Protein AF-A0A2D7HHP5-F1 (afdb_monomer)

Foldseek 3Di:
DDDDDPVVVVVQDVQQDPPNHGQKAKWKWWDDPPVCCVVPVAIWTAALVVRDTHHPVRHDGHRDQVVNVVSCVVVVHDCVPTIDMDMDHD

Sequence (90 aa):
MYEFDEESWDEQQAETGHLGRPTAGWLIEWKLPAVDQRFTLIPRFLQIGTGQWCSAEYATLFPQRATAEAYANEFGIPLAGAVRIVQHRL

Nearest PDB structures (foldseek):
  2nbp-assembly1_A  TM=1.978E-01  e=2.488E+00  Homo sapiens
  9g8m-assembly1_Sb  TM=1.916E-01  e=5.367E+00  Homo sapiens

Mean predicted aligned error: 11.51 Å

pLDDT: mean 73.27, std 16.87, range [42.25, 92.44]

Solvent-accessible surface area (backbone atoms only — not comparable to full-atom values): 5391 Å² total; per-residue (Å²): 132,87,83,79,71,67,72,70,52,58,65,57,46,73,58,13,48,101,75,75,40,62,48,50,29,23,33,44,30,56,50,67,54,81,80,52,42,80,80,49,85,67,74,32,16,40,17,76,95,74,73,42,75,34,50,74,93,69,26,47,73,25,83,44,61,67,58,42,53,51,52,36,53,75,72,70,45,50,64,91,71,48,32,46,80,41,83,46,70,119

Structure (mmCIF, N/CA/C/O backbone):
data_AF-A0A2D7HHP5-F1
#
_entry.id   AF-A0A2D7HHP5-F1
#
loop_
_atom_site.group_PDB
_atom_site.id
_atom_site.type_symbol
_atom_site.label_atom_id
_atom_site.label_alt_id
_atom_site.label_comp_id
_atom_site.label_asym_id
_atom_site.label_entity_id
_atom_site.label_seq_id
_atom_site.pdbx_PDB_ins_code
_atom_site.Cartn_x
_atom_site.Cartn_y
_atom_site.Cartn_z
_atom_site.occupancy
_atom_site.B_iso_or_equiv
_atom_site.auth_seq_id
_atom_site.auth_comp_id
_atom_site.auth_asym_id
_atom_site.auth_atom_id
_atom_site.pdbx_PDB_model_num
ATOM 1 N N . MET A 1 1 ? 21.271 -1.196 -37.096 1.0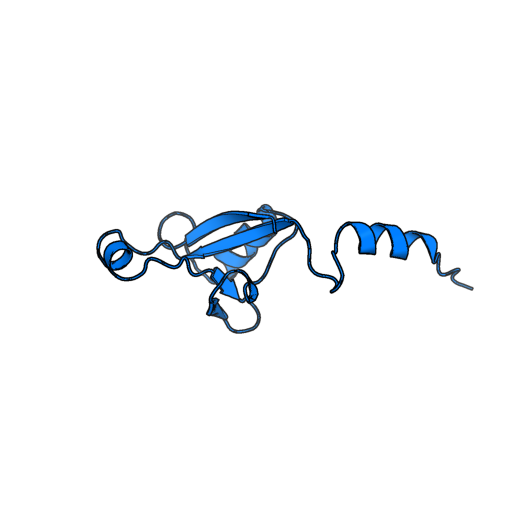0 42.25 1 MET A N 1
ATOM 2 C CA . MET A 1 1 ? 19.867 -1.610 -36.914 1.00 42.25 1 MET A CA 1
ATOM 3 C C . MET A 1 1 ? 19.819 -2.282 -35.561 1.00 42.25 1 MET A C 1
ATOM 5 O O . MET A 1 1 ? 20.689 -3.101 -35.312 1.00 42.25 1 MET A O 1
ATOM 9 N N . TYR A 1 2 ? 18.954 -1.829 -34.658 1.00 46.94 2 TYR A N 1
ATOM 10 C CA . TYR A 1 2 ? 18.777 -2.484 -33.362 1.00 46.94 2 TYR A CA 1
ATOM 11 C C . TYR A 1 2 ? 17.803 -3.638 -33.605 1.00 46.94 2 TYR A C 1
ATOM 13 O O . TYR A 1 2 ? 16.674 -3.381 -34.022 1.00 46.94 2 TYR A O 1
ATOM 21 N N . GLU A 1 3 ? 18.275 -4.875 -33.485 1.00 49.22 3 GLU A N 1
ATOM 22 C CA . GLU A 1 3 ? 17.428 -6.064 -33.580 1.00 49.22 3 GLU A CA 1
ATOM 23 C C . GLU A 1 3 ? 16.594 -6.129 -32.299 1.00 49.22 3 GLU A C 1
ATOM 25 O O . GLU A 1 3 ? 17.119 -6.127 -31.188 1.00 49.22 3 GLU A O 1
ATOM 30 N N . PHE A 1 4 ? 15.280 -6.018 -32.465 1.00 45.78 4 PHE A N 1
ATOM 31 C CA . PHE A 1 4 ? 14.311 -6.118 -31.386 1.00 45.78 4 PHE A CA 1
ATOM 32 C C . PHE A 1 4 ? 13.996 -7.605 -31.212 1.00 45.78 4 PHE A C 1
ATOM 34 O O . PHE A 1 4 ? 13.270 -8.172 -32.023 1.00 45.78 4 PHE A O 1
ATOM 41 N N . ASP A 1 5 ? 14.605 -8.232 -30.206 1.00 54.06 5 ASP A N 1
ATOM 42 C CA . ASP A 1 5 ? 14.374 -9.632 -29.840 1.00 54.06 5 ASP A CA 1
ATOM 43 C C . ASP A 1 5 ? 12.949 -9.814 -29.284 1.00 54.06 5 ASP A C 1
ATOM 45 O O . ASP A 1 5 ? 12.644 -9.420 -28.155 1.00 54.06 5 ASP A O 1
ATOM 49 N N . GLU A 1 6 ? 12.065 -10.407 -30.090 1.00 48.84 6 GLU A N 1
ATOM 50 C CA . GLU A 1 6 ? 10.686 -10.758 -29.715 1.00 48.84 6 GLU A CA 1
ATOM 51 C C . GLU A 1 6 ? 10.631 -11.818 -28.595 1.00 48.84 6 GLU A C 1
ATOM 53 O O . GLU A 1 6 ? 9.694 -11.813 -27.801 1.00 48.84 6 GLU A O 1
ATOM 58 N N . GLU A 1 7 ? 11.660 -12.664 -28.454 1.00 48.69 7 GLU A N 1
ATOM 59 C CA . GLU A 1 7 ? 11.720 -13.728 -27.433 1.00 48.69 7 GLU A CA 1
ATOM 60 C C . GLU A 1 7 ? 11.690 -13.190 -25.993 1.00 48.69 7 GLU A C 1
ATOM 62 O O . GLU A 1 7 ? 11.083 -13.798 -25.112 1.00 48.69 7 GLU A O 1
ATOM 67 N N . SER A 1 8 ? 12.253 -12.000 -25.748 1.00 48.22 8 SER A N 1
ATOM 68 C CA . SER A 1 8 ? 12.278 -11.403 -24.405 1.00 48.22 8 SER A CA 1
ATOM 69 C C . SER A 1 8 ? 10.898 -10.926 -23.921 1.00 48.22 8 SER A C 1
ATOM 71 O O . SER A 1 8 ? 10.744 -10.623 -22.734 1.00 48.22 8 SER A O 1
ATOM 73 N N . TRP A 1 9 ? 9.904 -10.826 -24.811 1.00 42.69 9 TRP A N 1
ATOM 74 C CA . TRP A 1 9 ? 8.550 -10.385 -24.465 1.00 42.69 9 TRP A CA 1
ATOM 75 C C . TRP A 1 9 ? 7.648 -11.521 -23.977 1.00 42.69 9 TRP A C 1
ATOM 77 O O . TRP A 1 9 ? 6.815 -11.286 -23.099 1.00 42.69 9 TRP A O 1
ATOM 87 N N . ASP A 1 10 ? 7.814 -12.739 -24.492 1.00 44.09 10 ASP A N 1
ATOM 88 C CA . ASP A 1 10 ? 6.972 -13.887 -24.129 1.00 44.09 10 ASP A CA 1
ATOM 89 C C . ASP A 1 10 ? 7.237 -14.383 -22.697 1.00 44.09 10 ASP A C 1
ATOM 91 O O . ASP A 1 10 ? 6.298 -14.692 -21.957 1.00 44.09 10 ASP A O 1
ATOM 95 N N . GLU A 1 11 ? 8.492 -14.355 -22.234 1.00 46.00 11 GLU A N 1
ATOM 96 C CA . GLU A 1 11 ? 8.826 -14.698 -20.840 1.00 46.00 11 GLU A CA 1
ATOM 97 C C . GLU A 1 11 ? 8.211 -13.707 -19.836 1.00 46.00 11 GLU A C 1
ATOM 99 O O . GLU A 1 11 ? 7.754 -14.098 -18.760 1.00 46.00 11 GLU A O 1
ATOM 104 N N . GLN A 1 12 ? 8.093 -12.430 -20.214 1.00 44.25 12 GLN A N 1
ATOM 105 C CA . GLN A 1 12 ? 7.496 -1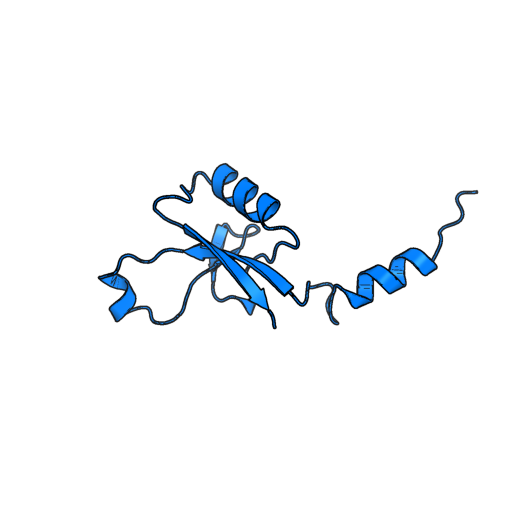1.396 -19.368 1.00 44.25 12 GLN A CA 1
ATOM 106 C C . GLN A 1 12 ? 5.964 -11.541 -19.251 1.00 44.25 12 GLN A C 1
ATOM 108 O O . GLN A 1 12 ? 5.375 -11.149 -18.239 1.00 44.25 12 GLN A O 1
ATOM 113 N N . GLN A 1 13 ? 5.301 -12.139 -20.248 1.00 43.81 13 GLN A N 1
ATOM 114 C CA . GLN A 1 13 ? 3.858 -12.412 -20.210 1.00 43.81 13 GLN A CA 1
ATOM 115 C C . GLN A 1 13 ? 3.493 -13.595 -19.306 1.00 43.81 13 GLN A C 1
ATOM 117 O O . GLN A 1 13 ? 2.429 -13.585 -18.683 1.00 43.81 13 GLN A O 1
ATOM 122 N N . ALA A 1 14 ? 4.378 -14.587 -19.173 1.00 48.78 14 ALA A N 1
ATOM 123 C CA . ALA A 1 14 ? 4.143 -15.745 -18.310 1.00 48.78 14 ALA A CA 1
ATOM 124 C C . ALA A 1 14 ? 4.063 -15.367 -16.816 1.00 48.78 14 ALA A C 1
ATOM 126 O O . ALA A 1 14 ? 3.277 -15.951 -16.067 1.00 48.78 14 ALA A O 1
ATOM 127 N N . GLU A 1 15 ? 4.819 -14.354 -16.379 1.00 49.22 15 GLU A N 1
ATOM 128 C CA . GLU A 1 15 ? 4.764 -13.830 -15.004 1.00 49.22 15 GLU A CA 1
ATOM 129 C C . GLU A 1 15 ? 3.608 -12.837 -14.776 1.00 49.22 15 GLU A C 1
ATOM 131 O O . GLU A 1 15 ? 3.172 -12.613 -13.640 1.00 49.22 15 GLU A O 1
ATOM 136 N N . THR A 1 16 ? 3.073 -12.254 -15.850 1.00 47.25 16 THR A N 1
ATOM 137 C CA . THR A 1 16 ? 2.096 -11.161 -15.813 1.00 47.25 16 THR A CA 1
ATOM 138 C C . THR A 1 16 ? 0.732 -11.611 -16.341 1.00 47.25 16 THR A C 1
ATOM 140 O O . THR A 1 16 ? 0.227 -11.116 -17.344 1.00 47.25 16 THR A O 1
ATOM 143 N N . GLY A 1 17 ? 0.123 -12.589 -15.663 1.00 49.56 17 GLY A N 1
ATOM 144 C CA . GLY A 1 17 ? -1.120 -13.249 -16.079 1.00 49.56 17 GLY A CA 1
ATOM 145 C C . GLY A 1 17 ? -2.140 -12.334 -16.772 1.00 49.56 17 GLY A C 1
ATOM 146 O O . GLY A 1 17 ? -2.488 -11.292 -16.232 1.00 49.56 17 GLY A O 1
ATOM 147 N N . HIS A 1 18 ? -2.583 -12.757 -17.964 1.00 45.31 18 HIS A N 1
ATOM 148 C CA . HIS A 1 18 ? -3.620 -12.279 -18.907 1.00 45.31 18 HIS A CA 1
ATOM 149 C C . HIS A 1 18 ? -3.934 -10.772 -19.098 1.00 45.31 18 HIS A C 1
ATOM 151 O O . HIS A 1 18 ? -4.617 -10.429 -20.060 1.00 45.31 18 HIS A O 1
ATOM 157 N N . LEU A 1 19 ? -3.445 -9.867 -18.253 1.00 52.91 19 LEU A N 1
ATOM 158 C CA . LEU A 1 19 ? -3.699 -8.423 -18.245 1.00 52.91 19 LEU A CA 1
ATOM 159 C C . LEU A 1 19 ? -2.425 -7.614 -17.929 1.00 52.91 19 LEU A C 1
ATOM 161 O O . LEU A 1 19 ? -2.523 -6.442 -17.565 1.00 52.91 19 LEU A O 1
ATOM 165 N N . GLY A 1 20 ? -1.234 -8.222 -17.997 1.00 52.62 20 GLY A N 1
ATOM 166 C CA . GLY A 1 20 ? 0.012 -7.556 -17.599 1.00 52.62 20 GLY A CA 1
ATOM 167 C C . GLY A 1 20 ? 0.112 -7.324 -16.085 1.00 52.62 20 GLY A C 1
ATOM 168 O O . GLY A 1 20 ? 0.944 -6.545 -15.621 1.00 52.62 20 GLY A O 1
ATOM 169 N N . ARG A 1 21 ? -0.753 -7.972 -15.293 1.00 56.91 21 ARG A N 1
ATOM 170 C CA . ARG A 1 21 ? -0.729 -7.890 -13.831 1.00 56.91 21 ARG A CA 1
ATOM 171 C C . ARG A 1 21 ? 0.035 -9.088 -13.277 1.00 56.91 21 ARG A C 1
ATOM 173 O O . ARG A 1 21 ? -0.268 -10.211 -13.674 1.00 56.91 21 ARG A O 1
ATOM 180 N N . PRO A 1 22 ? 0.987 -8.880 -12.352 1.00 61.88 22 PRO A N 1
ATOM 181 C CA . PRO A 1 22 ? 1.633 -9.990 -11.669 1.00 61.88 22 PRO A CA 1
ATOM 182 C C . PRO A 1 22 ? 0.570 -10.896 -11.031 1.00 61.88 22 PRO A C 1
ATOM 184 O O . PRO A 1 22 ? -0.365 -10.409 -10.397 1.00 61.88 22 PRO A O 1
ATOM 187 N N . THR A 1 23 ? 0.692 -12.212 -11.197 1.00 67.88 23 THR A N 1
ATOM 188 C CA . THR A 1 23 ? -0.214 -13.189 -10.551 1.00 67.88 23 THR A CA 1
ATOM 189 C C . THR A 1 23 ? 0.073 -13.341 -9.057 1.00 67.88 23 THR A C 1
ATOM 191 O O . THR A 1 23 ? -0.778 -13.771 -8.276 1.00 67.88 23 THR A O 1
ATOM 194 N N . ALA A 1 24 ? 1.274 -12.940 -8.647 1.00 81.88 24 ALA A N 1
ATOM 195 C CA . ALA A 1 24 ? 1.705 -12.864 -7.270 1.00 81.88 24 ALA A CA 1
ATOM 196 C C . ALA A 1 24 ? 2.563 -11.617 -7.053 1.00 81.88 24 ALA A C 1
ATOM 198 O O . ALA A 1 24 ? 3.272 -11.155 -7.945 1.00 81.88 24 ALA A O 1
ATOM 199 N N . GLY A 1 25 ? 2.525 -11.084 -5.840 1.00 89.50 25 GLY A N 1
ATOM 200 C CA . GLY A 1 25 ? 3.327 -9.928 -5.481 1.00 89.50 25 GLY A CA 1
ATOM 201 C C . GLY A 1 25 ? 3.084 -9.483 -4.053 1.00 89.50 25 GLY A C 1
ATOM 202 O O . GLY A 1 25 ? 2.668 -10.260 -3.190 1.00 89.50 25 GLY A O 1
ATOM 203 N N . TRP A 1 26 ? 3.356 -8.213 -3.808 1.00 92.44 26 TRP A N 1
ATOM 204 C CA . TRP A 1 26 ? 3.297 -7.589 -2.501 1.00 92.44 26 TRP A CA 1
ATOM 205 C C . TRP A 1 26 ? 2.352 -6.397 -2.539 1.00 92.44 26 TRP A C 1
ATOM 207 O O . TRP A 1 26 ? 2.369 -5.617 -3.488 1.00 92.44 26 TRP A O 1
ATOM 217 N N . LEU A 1 27 ? 1.534 -6.261 -1.500 1.00 92.06 27 LEU A N 1
ATOM 218 C CA . LEU A 1 27 ? 0.604 -5.155 -1.304 1.00 92.06 27 LEU A CA 1
ATOM 219 C C . LEU A 1 27 ? 0.939 -4.420 -0.009 1.00 92.06 27 LEU A C 1
ATOM 221 O O . LEU A 1 27 ? 1.384 -5.028 0.967 1.00 92.06 27 LEU A O 1
ATOM 225 N N . ILE A 1 28 ? 0.670 -3.117 0.013 1.00 91.62 28 ILE A N 1
ATOM 226 C CA . ILE A 1 28 ? 0.709 -2.304 1.231 1.00 91.62 28 ILE A CA 1
ATOM 227 C C . ILE A 1 28 ? -0.693 -2.347 1.839 1.00 91.62 28 ILE A C 1
ATOM 229 O O . ILE A 1 28 ? -1.622 -1.768 1.281 1.00 91.62 28 ILE A O 1
ATOM 233 N N . GLU A 1 29 ? -0.862 -3.047 2.956 1.00 91.44 29 GLU A N 1
ATOM 234 C CA . GLU A 1 29 ? -2.133 -3.167 3.672 1.00 91.44 29 GLU A CA 1
ATOM 235 C C . GLU A 1 29 ? -2.217 -2.154 4.814 1.00 91.44 29 GLU A C 1
ATOM 237 O O . GLU A 1 29 ? -1.268 -1.988 5.588 1.00 91.44 29 GLU A O 1
ATOM 242 N N . TRP A 1 30 ? -3.380 -1.525 4.967 1.00 86.81 30 TRP A N 1
ATOM 243 C CA . TRP A 1 30 ? -3.666 -0.662 6.102 1.00 86.81 30 TRP A CA 1
ATOM 244 C C . TRP A 1 30 ? -3.894 -1.485 7.371 1.00 86.81 30 TRP A C 1
ATOM 246 O O . TRP A 1 30 ? -4.807 -2.309 7.454 1.00 86.81 30 TRP A O 1
ATOM 256 N N . LYS A 1 31 ? -3.079 -1.240 8.398 1.00 82.88 31 LYS A N 1
ATOM 257 C CA . LYS A 1 31 ? -3.233 -1.846 9.717 1.00 82.88 31 LYS A CA 1
ATOM 258 C C . LYS A 1 31 ? -4.335 -1.105 10.471 1.00 82.88 31 LYS A C 1
ATOM 260 O O . LYS A 1 31 ? -4.074 -0.169 11.223 1.00 82.88 31 LYS A O 1
ATOM 265 N N . LEU A 1 32 ? -5.576 -1.541 10.272 1.00 70.25 32 LEU A N 1
ATOM 266 C CA . LEU A 1 32 ? -6.709 -1.055 11.057 1.00 70.25 32 LEU A CA 1
ATOM 267 C C . LEU A 1 32 ? -6.466 -1.358 12.546 1.00 70.25 32 LEU A C 1
ATOM 269 O O . LEU A 1 32 ? -6.075 -2.488 12.879 1.00 70.25 32 LEU A O 1
ATOM 273 N N . PRO A 1 33 ? -6.668 -0.389 13.456 1.00 68.62 33 PRO A N 1
ATOM 274 C CA . PRO A 1 33 ? -6.558 -0.641 14.886 1.00 68.62 33 PRO A CA 1
ATOM 275 C C . PRO A 1 33 ? -7.612 -1.672 15.319 1.00 68.62 33 PRO A C 1
ATOM 277 O O . PRO A 1 33 ? -8.693 -1.771 14.741 1.00 68.62 33 PRO A O 1
ATOM 280 N N . ALA A 1 34 ? -7.303 -2.460 16.352 1.00 65.06 34 ALA A N 1
ATOM 281 C CA . ALA A 1 34 ? -8.121 -3.609 16.767 1.00 65.06 34 ALA A CA 1
ATOM 282 C C . ALA A 1 34 ? -9.579 -3.254 17.134 1.00 65.06 34 ALA A C 1
ATOM 284 O O . ALA A 1 34 ? -10.457 -4.115 17.088 1.00 65.06 34 ALA A O 1
ATOM 285 N N . VAL A 1 35 ? -9.843 -1.992 17.487 1.00 61.25 35 VAL A N 1
ATOM 286 C CA . VAL A 1 35 ? -11.197 -1.480 17.744 1.00 61.25 35 VAL A CA 1
ATOM 287 C C . VAL A 1 35 ? -12.026 -1.371 16.457 1.00 61.25 35 VAL A C 1
ATOM 289 O O . VAL A 1 35 ? -13.199 -1.738 16.464 1.00 61.25 35 VAL A O 1
ATOM 292 N N . ASP A 1 36 ? -11.400 -0.980 15.345 1.00 59.28 36 ASP A N 1
ATOM 293 C CA . ASP A 1 36 ? -12.039 -0.796 14.037 1.00 59.28 36 ASP A CA 1
ATOM 294 C C . ASP A 1 36 ? -12.085 -2.088 13.211 1.00 59.28 36 ASP A C 1
ATOM 296 O O . ASP A 1 36 ? -12.980 -2.261 12.380 1.00 59.28 36 ASP A O 1
ATOM 300 N N . GLN A 1 37 ? -11.201 -3.054 13.494 1.00 59.25 37 GLN A N 1
ATOM 301 C CA . GLN A 1 37 ? -11.224 -4.389 12.869 1.00 59.25 37 GLN A CA 1
ATOM 302 C C . GLN A 1 37 ? -12.550 -5.132 13.083 1.00 59.25 37 GLN A C 1
ATOM 304 O O . GLN A 1 37 ? -12.950 -5.936 12.246 1.00 59.25 37 GLN A O 1
ATOM 309 N N . ARG A 1 38 ? -13.265 -4.854 14.183 1.00 60.22 38 ARG A N 1
ATOM 310 C CA . ARG A 1 38 ? -14.578 -5.463 14.463 1.00 60.22 38 ARG A CA 1
ATOM 311 C C . ARG A 1 38 ? -15.663 -5.018 13.480 1.00 60.22 38 ARG A C 1
ATOM 313 O O . ARG A 1 38 ? -16.634 -5.743 13.291 1.00 60.22 38 ARG A O 1
ATOM 320 N N . PHE A 1 39 ? -15.496 -3.845 12.872 1.00 58.03 39 PHE A N 1
ATOM 321 C CA . PHE A 1 39 ? -16.468 -3.234 11.962 1.00 58.03 39 PHE A CA 1
ATOM 322 C C . PHE A 1 39 ? -16.007 -3.265 10.501 1.00 58.03 39 PHE A C 1
ATOM 324 O O . PHE A 1 39 ? -16.828 -3.194 9.591 1.00 58.03 39 PHE A O 1
ATOM 331 N N . THR A 1 40 ? -14.702 -3.414 10.263 1.00 59.59 40 THR A N 1
ATOM 332 C CA . THR A 1 40 ? -14.101 -3.505 8.929 1.00 59.59 40 THR A CA 1
ATOM 333 C C . THR A 1 40 ? -13.425 -4.861 8.744 1.00 59.59 40 THR A C 1
ATOM 335 O O . THR A 1 40 ? -12.232 -5.031 8.960 1.00 59.59 40 THR A O 1
ATOM 338 N N . LEU A 1 41 ? -14.223 -5.846 8.324 1.00 66.81 41 LEU A N 1
ATOM 339 C CA . LEU A 1 41 ? -13.762 -7.217 8.054 1.00 66.81 41 LEU A CA 1
ATOM 340 C C . LEU A 1 41 ? -12.965 -7.350 6.748 1.00 66.81 41 LEU A C 1
ATOM 342 O O . LEU A 1 41 ? -12.374 -8.396 6.493 1.00 66.81 41 LEU A O 1
ATOM 346 N N . ILE A 1 42 ? -12.974 -6.316 5.904 1.00 77.62 42 ILE A N 1
ATOM 347 C CA . ILE A 1 42 ? -12.351 -6.353 4.582 1.00 77.62 42 ILE A CA 1
ATOM 348 C C . ILE A 1 42 ? -11.027 -5.583 4.646 1.0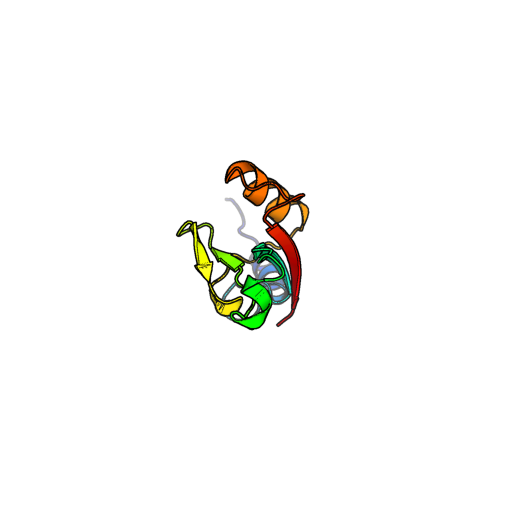0 77.62 42 ILE A 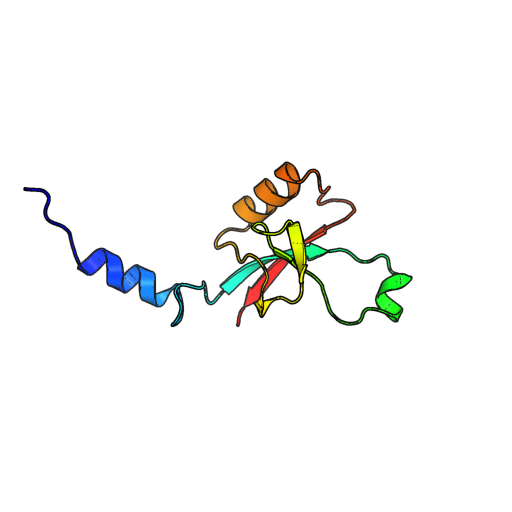C 1
ATOM 350 O O . ILE A 1 42 ? -11.059 -4.370 4.888 1.00 77.62 42 ILE A O 1
ATOM 354 N N . PRO A 1 43 ? -9.878 -6.248 4.420 1.00 81.56 43 PRO A N 1
ATOM 355 C CA . PRO A 1 43 ? -8.583 -5.584 4.397 1.00 81.56 43 PRO A CA 1
ATOM 356 C C . PRO A 1 43 ? -8.535 -4.547 3.273 1.00 81.56 43 PRO A C 1
ATOM 358 O O . PRO A 1 43 ? -9.100 -4.740 2.192 1.00 81.56 43 PRO A O 1
ATOM 361 N N . ARG A 1 44 ? -7.866 -3.424 3.545 1.00 88.00 44 ARG A N 1
ATOM 362 C CA . ARG A 1 44 ? -7.714 -2.318 2.599 1.00 88.00 44 ARG A CA 1
ATOM 363 C C . ARG A 1 44 ? -6.255 -2.159 2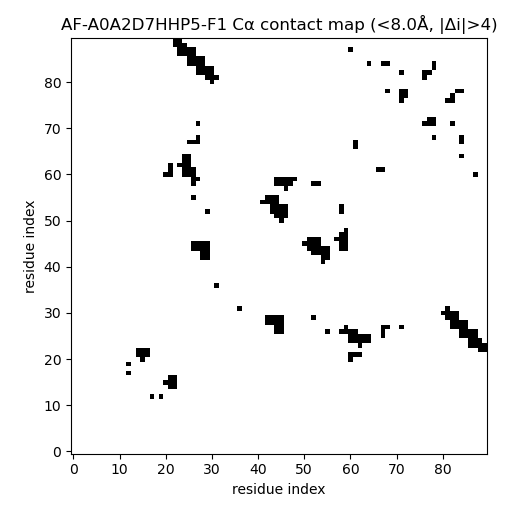.208 1.00 88.00 44 ARG A C 1
ATOM 365 O O . ARG A 1 44 ? -5.378 -2.204 3.066 1.00 88.00 44 ARG A O 1
ATOM 372 N N . PHE A 1 45 ? -6.016 -1.918 0.929 1.00 91.25 45 PHE A N 1
ATOM 373 C CA . PHE A 1 45 ? -4.687 -1.861 0.338 1.00 91.25 45 PHE A CA 1
ATOM 374 C C . PHE A 1 45 ? -4.478 -0.556 -0.421 1.00 91.25 45 PHE A C 1
ATOM 376 O O . PHE A 1 45 ? -5.433 0.024 -0.940 1.00 91.25 45 PHE A O 1
ATOM 383 N N . LEU A 1 46 ? -3.233 -0.089 -0.469 1.00 89.88 46 LEU A N 1
ATOM 384 C CA . LEU A 1 46 ? -2.892 1.180 -1.098 1.00 89.88 46 LEU A CA 1
ATOM 385 C C . LEU A 1 46 ? -2.882 1.058 -2.627 1.00 89.88 46 LEU A C 1
ATOM 387 O O . LEU A 1 46 ? -2.236 0.174 -3.196 1.00 89.88 46 LEU A O 1
ATOM 391 N N . GLN A 1 47 ? -3.548 1.996 -3.292 1.00 91.81 47 GLN A N 1
ATOM 392 C CA . GLN A 1 47 ? -3.408 2.249 -4.721 1.00 91.81 47 GLN A CA 1
ATOM 393 C C . GLN A 1 47 ? -2.557 3.511 -4.916 1.00 91.81 47 GLN A C 1
ATOM 395 O O . GLN A 1 47 ? -3.030 4.620 -4.689 1.00 91.81 47 GLN A O 1
ATOM 400 N N . ILE A 1 48 ? -1.304 3.366 -5.354 1.00 85.38 48 ILE A N 1
ATOM 401 C CA . ILE A 1 48 ? -0.334 4.475 -5.465 1.00 85.38 48 ILE A CA 1
ATOM 402 C C . ILE A 1 48 ? -0.809 5.568 -6.427 1.00 85.38 48 ILE A C 1
ATOM 404 O O . ILE A 1 48 ? -0.640 6.749 -6.144 1.00 85.38 48 ILE A O 1
ATOM 408 N N . GLY A 1 49 ? -1.460 5.191 -7.533 1.00 82.62 49 GLY A N 1
ATOM 409 C CA . GLY A 1 49 ? -1.943 6.153 -8.529 1.00 82.62 49 GLY A CA 1
ATOM 410 C C . GLY A 1 49 ? -3.021 7.116 -8.013 1.00 82.62 49 GLY A C 1
ATOM 411 O O . GLY A 1 49 ? -3.197 8.186 -8.585 1.00 82.62 49 GLY A O 1
ATOM 412 N N . THR A 1 50 ? -3.735 6.754 -6.944 1.00 85.44 50 THR A N 1
ATOM 413 C CA . THR A 1 50 ? -4.825 7.563 -6.367 1.00 85.44 50 THR A CA 1
ATOM 414 C C . THR A 1 50 ? -4.585 7.942 -4.905 1.00 85.44 50 THR A C 1
ATOM 416 O O . THR A 1 50 ? -5.287 8.800 -4.377 1.00 85.44 50 THR A O 1
ATOM 419 N N . GLY A 1 51 ? -3.632 7.294 -4.229 1.00 85.31 51 GLY A N 1
ATOM 420 C CA . GLY A 1 51 ? -3.427 7.391 -2.783 1.00 85.31 51 GLY A CA 1
ATOM 421 C C . GLY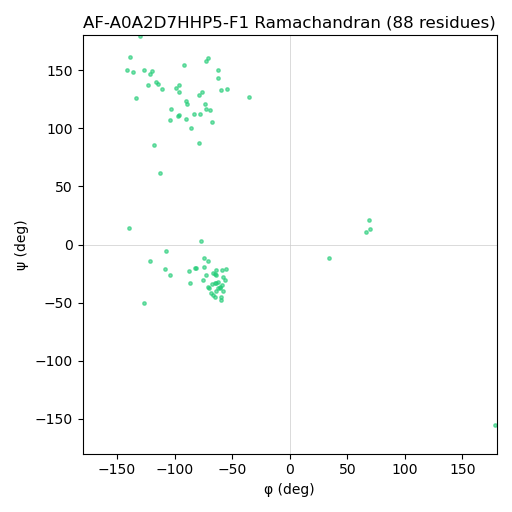 A 1 51 ? -4.570 6.795 -1.948 1.00 85.31 51 GLY A C 1
ATOM 422 O O . GLY A 1 51 ? -4.624 7.022 -0.742 1.00 85.31 51 GLY A O 1
ATOM 423 N N . GLN A 1 52 ? -5.508 6.070 -2.567 1.00 88.44 52 GLN A N 1
ATOM 424 C CA . GLN A 1 52 ? -6.703 5.549 -1.900 1.00 88.44 52 GLN A CA 1
ATOM 425 C C . GLN A 1 52 ? -6.501 4.136 -1.337 1.00 88.44 52 GLN A C 1
ATOM 427 O O . GLN A 1 52 ? -5.704 3.342 -1.839 1.00 88.44 52 GLN A O 1
ATOM 432 N N . TRP A 1 53 ? -7.289 3.818 -0.309 1.00 88.75 53 TRP A N 1
ATOM 433 C CA . TRP A 1 53 ? -7.357 2.505 0.331 1.00 88.75 53 TRP A CA 1
ATOM 434 C C . TRP A 1 53 ? -8.523 1.687 -0.245 1.00 88.75 53 TRP A C 1
ATOM 436 O O . TRP A 1 53 ? -9.691 2.003 -0.015 1.00 88.75 53 TRP A O 1
ATOM 446 N N . CYS A 1 54 ? -8.221 0.624 -0.988 1.00 88.06 54 CYS A N 1
ATOM 447 C CA . CYS A 1 54 ? -9.184 -0.146 -1.787 1.00 88.06 54 CYS A CA 1
ATOM 448 C C . CYS A 1 54 ? -9.079 -1.665 -1.537 1.00 88.06 54 CYS A C 1
ATOM 450 O O . CYS A 1 54 ? -8.305 -2.103 -0.688 1.00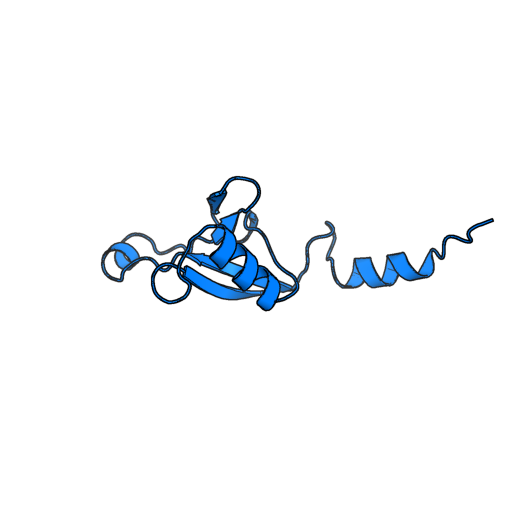 88.06 54 CYS A O 1
ATOM 452 N N . SER A 1 55 ? -9.909 -2.478 -2.202 1.00 88.00 55 SER A N 1
ATOM 453 C CA . SER A 1 55 ? -9.764 -3.943 -2.182 1.00 88.00 55 SER A CA 1
ATOM 454 C C . SER A 1 55 ? -8.526 -4.380 -2.979 1.00 88.00 55 SER A C 1
ATOM 456 O O . SER A 1 55 ? -8.013 -3.629 -3.808 1.00 88.00 55 SER A O 1
ATOM 458 N N . ALA A 1 56 ? -8.041 -5.603 -2.737 1.00 87.50 56 ALA A N 1
ATOM 459 C CA . ALA A 1 56 ? -6.813 -6.118 -3.358 1.00 87.50 56 ALA A CA 1
ATOM 460 C C . ALA A 1 56 ? -6.845 -6.076 -4.898 1.00 87.50 56 ALA A C 1
ATOM 462 O O . ALA A 1 56 ? -5.815 -5.859 -5.524 1.00 87.50 56 ALA A O 1
ATOM 463 N N . GLU A 1 57 ? -8.029 -6.215 -5.504 1.00 85.19 57 GLU A N 1
ATOM 464 C CA . GLU A 1 57 ? -8.227 -6.219 -6.961 1.00 85.19 57 GLU A CA 1
ATOM 465 C C . GLU A 1 57 ? -7.887 -4.870 -7.639 1.00 85.19 57 GLU A C 1
ATOM 467 O O . GLU A 1 57 ? -7.541 -4.836 -8.823 1.00 85.19 57 GLU A O 1
ATOM 472 N N . TYR A 1 58 ? -7.967 -3.758 -6.898 1.00 86.44 58 TYR A N 1
ATOM 473 C CA . TYR A 1 58 ? -7.678 -2.403 -7.388 1.00 86.44 58 TYR A CA 1
ATOM 474 C C . TYR A 1 58 ? -6.363 -1.842 -6.833 1.00 86.44 58 TYR A C 1
ATOM 476 O O . TYR A 1 58 ? -5.925 -0.764 -7.239 1.00 86.44 58 TYR A O 1
ATOM 484 N N . ALA A 1 59 ? -5.732 -2.572 -5.915 1.00 90.38 59 ALA A N 1
ATOM 485 C CA . ALA A 1 59 ? -4.520 -2.153 -5.241 1.00 90.38 59 ALA A CA 1
ATOM 486 C C . ALA A 1 59 ? -3.298 -2.199 -6.163 1.00 90.38 59 ALA A C 1
ATOM 488 O O . ALA A 1 59 ? -3.259 -2.922 -7.162 1.00 90.38 59 ALA A O 1
ATOM 489 N N . THR A 1 60 ? -2.263 -1.437 -5.809 1.00 89.88 60 THR A N 1
ATOM 490 C CA . THR A 1 60 ? -0.989 -1.503 -6.527 1.00 89.88 60 THR A CA 1
ATOM 491 C C . THR A 1 60 ? -0.216 -2.737 -6.078 1.00 89.88 60 THR A C 1
ATOM 493 O O . THR A 1 60 ? 0.238 -2.809 -4.937 1.00 89.88 60 THR A O 1
ATOM 496 N N . LEU A 1 61 ? -0.068 -3.698 -6.991 1.00 90.75 61 LEU A N 1
ATOM 497 C CA . LEU A 1 61 ? 0.696 -4.921 -6.778 1.00 90.75 61 LEU A CA 1
ATOM 498 C C . LEU A 1 61 ? 2.156 -4.723 -7.178 1.00 90.75 61 LEU A C 1
ATOM 500 O O . LEU A 1 61 ? 2.459 -4.417 -8.329 1.00 90.75 61 LEU A O 1
ATOM 504 N N . PHE A 1 62 ? 3.059 -4.927 -6.223 1.00 89.44 62 PHE A N 1
ATOM 505 C CA . PHE A 1 62 ? 4.495 -4.813 -6.442 1.00 89.44 62 PHE A CA 1
ATOM 506 C C . PHE A 1 62 ? 5.120 -6.196 -6.654 1.00 89.44 62 PHE A C 1
ATOM 508 O O . PHE A 1 62 ? 4.856 -7.101 -5.860 1.00 89.44 62 PHE A O 1
ATOM 515 N N . PRO A 1 63 ? 6.000 -6.380 -7.651 1.00 85.94 63 PRO A N 1
ATOM 516 C CA . PRO A 1 63 ? 6.683 -7.658 -7.849 1.00 85.94 63 PRO A CA 1
ATOM 517 C C . PRO A 1 63 ? 7.661 -7.966 -6.703 1.00 85.94 63 PRO A C 1
ATOM 519 O O . PRO A 1 63 ? 7.808 -9.113 -6.285 1.00 85.94 63 PRO A O 1
ATOM 522 N N . GLN A 1 64 ? 8.293 -6.936 -6.131 1.00 88.00 64 GLN A N 1
ATOM 523 C CA . GLN A 1 64 ? 9.278 -7.072 -5.058 1.00 88.00 64 GLN A CA 1
ATOM 524 C C . GLN A 1 64 ? 8.795 -6.414 -3.764 1.00 88.00 64 GLN A C 1
ATOM 526 O O . GLN A 1 64 ? 8.259 -5.304 -3.767 1.00 88.00 64 GLN A O 1
ATOM 531 N N . ARG A 1 65 ? 9.061 -7.074 -2.630 1.00 88.75 65 ARG A N 1
ATOM 532 C CA . ARG A 1 65 ? 8.725 -6.563 -1.293 1.00 88.75 65 ARG A CA 1
ATOM 533 C C . ARG A 1 65 ? 9.403 -5.226 -1.004 1.00 88.75 65 ARG A C 1
ATOM 535 O O . ARG A 1 65 ? 8.752 -4.309 -0.516 1.00 88.75 65 ARG A O 1
ATOM 542 N N . ALA A 1 66 ? 10.690 -5.123 -1.334 1.00 88.50 66 ALA A N 1
ATOM 543 C CA . ALA A 1 66 ? 11.491 -3.925 -1.097 1.00 88.50 66 ALA A CA 1
ATOM 544 C C . ALA A 1 66 ? 10.907 -2.692 -1.808 1.00 88.50 66 ALA A C 1
ATOM 546 O O . ALA A 1 66 ? 10.920 -1.597 -1.255 1.00 88.50 66 ALA A O 1
ATOM 547 N N . THR A 1 67 ? 10.323 -2.871 -2.998 1.00 87.88 67 THR A N 1
ATOM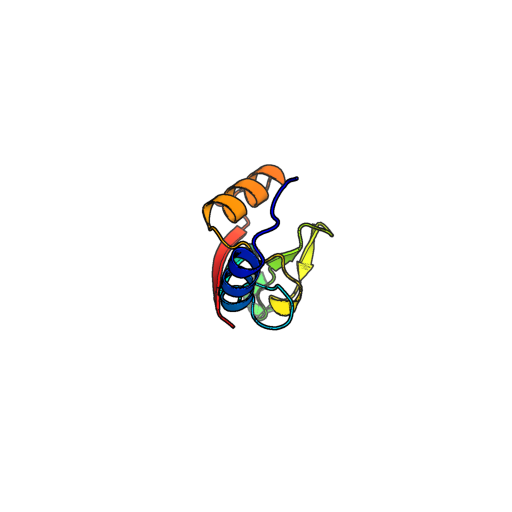 548 C CA . THR A 1 67 ? 9.629 -1.794 -3.716 1.00 87.88 67 THR A CA 1
ATOM 549 C C . THR A 1 67 ? 8.395 -1.324 -2.949 1.00 87.88 67 THR A C 1
ATOM 551 O O . THR A 1 67 ? 8.214 -0.125 -2.770 1.00 87.88 67 THR A O 1
ATOM 554 N N . ALA A 1 68 ? 7.579 -2.246 -2.430 1.00 88.94 68 ALA A N 1
ATOM 555 C CA . ALA A 1 68 ? 6.418 -1.889 -1.614 1.00 88.94 68 ALA A CA 1
ATOM 556 C C . ALA A 1 68 ? 6.823 -1.147 -0.323 1.00 88.94 68 ALA A C 1
ATOM 558 O O . ALA A 1 68 ? 6.151 -0.204 0.090 1.00 88.94 68 ALA A O 1
ATOM 559 N N . GLU A 1 69 ? 7.937 -1.541 0.301 1.00 89.50 69 GLU A N 1
ATOM 560 C CA . GLU A 1 69 ? 8.488 -0.869 1.485 1.00 89.50 69 GLU A CA 1
ATOM 561 C C . GLU A 1 69 ? 8.986 0.549 1.166 1.00 89.50 69 GLU A C 1
ATOM 563 O O . GLU A 1 69 ? 8.684 1.480 1.915 1.00 89.50 69 GLU A O 1
ATOM 568 N N . ALA A 1 70 ? 9.687 0.730 0.042 1.00 88.31 70 ALA A N 1
ATOM 569 C CA . ALA A 1 70 ? 10.144 2.039 -0.418 1.00 88.31 70 ALA A CA 1
ATOM 570 C C . ALA A 1 70 ? 8.964 2.992 -0.659 1.00 88.31 70 ALA A C 1
ATOM 572 O O . ALA A 1 70 ? 8.950 4.093 -0.113 1.00 88.31 70 ALA A O 1
ATOM 573 N N . TYR A 1 71 ? 7.927 2.534 -1.367 1.00 87.12 71 TYR A N 1
ATOM 574 C CA . TYR A 1 71 ? 6.719 3.331 -1.596 1.00 87.12 71 TYR A CA 1
ATOM 575 C C . TYR A 1 71 ? 5.968 3.645 -0.295 1.00 87.12 71 TYR A C 1
ATOM 577 O O . TYR A 1 71 ? 5.521 4.771 -0.103 1.00 87.12 71 TYR A O 1
ATOM 585 N N . ALA A 1 72 ? 5.858 2.702 0.646 1.00 85.00 72 ALA A N 1
ATOM 586 C CA . ALA A 1 72 ? 5.257 2.997 1.949 1.00 85.00 72 ALA A CA 1
ATOM 587 C C . ALA A 1 72 ? 6.002 4.131 2.685 1.00 85.00 72 ALA A C 1
ATOM 589 O O . ALA A 1 72 ? 5.364 5.013 3.266 1.00 85.00 72 ALA A O 1
ATOM 590 N N . ASN A 1 73 ? 7.338 4.143 2.612 1.00 83.75 73 ASN A N 1
ATOM 591 C CA . ASN A 1 73 ? 8.169 5.199 3.189 1.00 83.75 73 ASN A CA 1
ATOM 592 C C . ASN A 1 73 ? 8.020 6.545 2.456 1.00 83.75 73 ASN A C 1
ATOM 594 O O . ASN A 1 73 ? 7.903 7.579 3.110 1.00 83.75 73 ASN A O 1
ATOM 598 N N . GLU A 1 74 ? 7.971 6.547 1.121 1.00 83.12 74 GLU A N 1
ATOM 599 C CA . GLU A 1 74 ? 7.763 7.761 0.312 1.00 83.12 74 GLU A CA 1
ATOM 600 C C . GLU A 1 74 ? 6.431 8.452 0.614 1.00 83.12 74 GLU A C 1
ATOM 602 O O . GLU A 1 74 ? 6.361 9.678 0.676 1.00 83.12 74 GLU A O 1
ATOM 607 N N . PHE A 1 75 ? 5.380 7.677 0.884 1.00 75.88 75 PHE A N 1
ATOM 608 C CA . PHE A 1 75 ? 4.077 8.205 1.292 1.00 75.88 75 PHE A CA 1
ATOM 609 C C . PHE A 1 75 ? 4.037 8.652 2.767 1.00 75.88 75 PHE A C 1
ATOM 611 O O . PHE A 1 75 ? 2.985 9.056 3.264 1.00 75.88 75 PHE A O 1
ATOM 618 N N . GLY A 1 76 ? 5.166 8.582 3.483 1.00 72.88 76 GLY A N 1
ATOM 619 C CA . GLY A 1 76 ? 5.273 8.958 4.891 1.00 72.88 76 GLY A CA 1
ATOM 620 C C . GLY A 1 76 ? 4.530 8.008 5.829 1.00 72.88 76 GLY A C 1
ATOM 621 O O . GLY A 1 76 ? 4.182 8.401 6.944 1.00 72.88 76 GLY A O 1
ATOM 622 N N . ILE A 1 77 ? 4.252 6.774 5.394 1.00 74.12 77 ILE A N 1
ATOM 623 C CA . ILE A 1 77 ? 3.456 5.822 6.163 1.00 74.12 77 ILE A CA 1
ATOM 624 C C . ILE A 1 77 ? 4.393 4.882 6.932 1.00 74.12 77 ILE A C 1
ATOM 626 O O . ILE A 1 77 ? 5.048 4.023 6.336 1.00 74.12 77 ILE A O 1
ATOM 630 N N . PRO A 1 78 ? 4.463 4.979 8.271 1.00 69.31 78 PRO A N 1
ATOM 631 C CA . PRO A 1 78 ? 5.371 4.150 9.044 1.00 69.31 78 PRO A CA 1
ATOM 632 C C . PRO A 1 78 ? 4.918 2.685 9.025 1.00 69.31 78 PRO A C 1
ATOM 634 O O . PRO A 1 78 ? 3.888 2.325 9.609 1.00 69.31 78 PRO A O 1
ATOM 637 N N . LEU A 1 79 ? 5.753 1.825 8.431 1.00 65.88 79 LEU A N 1
ATOM 638 C CA . LEU A 1 79 ? 5.616 0.358 8.409 1.00 65.88 79 LEU A CA 1
ATOM 639 C C . LEU A 1 79 ? 5.516 -0.264 9.817 1.00 65.88 79 LEU A C 1
ATOM 641 O O . LEU A 1 79 ? 5.009 -1.368 9.982 1.00 65.88 79 LEU A O 1
ATOM 645 N N . ALA A 1 80 ? 5.977 0.442 10.853 1.00 64.75 80 ALA A N 1
ATOM 646 C CA . ALA A 1 80 ? 5.909 -0.021 12.239 1.00 64.75 80 ALA A CA 1
ATOM 647 C C . ALA A 1 80 ? 4.535 0.206 12.906 1.00 64.75 80 ALA A C 1
ATOM 649 O O . ALA A 1 80 ? 4.222 -0.442 13.906 1.00 64.75 80 ALA A O 1
ATOM 650 N N . GLY A 1 81 ? 3.708 1.116 12.377 1.00 67.00 81 GLY A N 1
ATOM 651 C CA . GLY A 1 81 ? 2.502 1.588 13.065 1.00 67.00 81 GLY A CA 1
ATOM 652 C C . GLY A 1 81 ? 1.226 1.468 12.247 1.00 67.00 81 GLY A C 1
ATOM 653 O O . GLY A 1 81 ? 0.242 0.916 12.734 1.00 67.00 81 GLY A O 1
ATOM 654 N N . ALA A 1 82 ? 1.249 1.969 11.014 1.00 78.50 82 ALA A N 1
ATOM 655 C CA . ALA A 1 82 ? 0.037 2.209 10.240 1.00 78.50 82 ALA A CA 1
ATOM 656 C C . ALA A 1 82 ? -0.196 1.170 9.143 1.00 78.50 82 ALA A C 1
ATOM 658 O O . ALA A 1 82 ? -1.340 0.938 8.781 1.00 78.50 82 ALA A O 1
ATOM 659 N N . VAL A 1 83 ? 0.840 0.521 8.613 1.00 85.56 83 VAL A N 1
ATOM 660 C CA . VAL A 1 83 ? 0.712 -0.394 7.466 1.00 85.56 83 VAL A CA 1
ATOM 661 C C . VAL A 1 83 ? 1.551 -1.644 7.644 1.00 85.56 83 VAL A C 1
ATOM 663 O O . VAL A 1 83 ? 2.478 -1.668 8.447 1.00 85.56 83 VAL A O 1
ATOM 666 N N . ARG A 1 84 ? 1.237 -2.690 6.884 1.00 88.75 84 ARG A N 1
ATOM 667 C CA . ARG A 1 84 ? 2.077 -3.883 6.755 1.00 88.75 84 ARG A CA 1
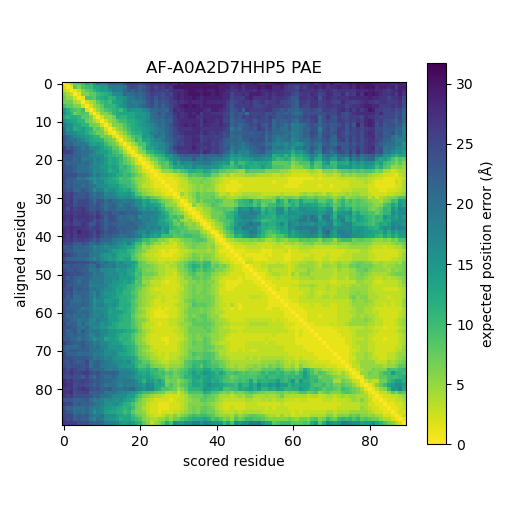ATOM 668 C C . ARG A 1 84 ? 2.163 -4.307 5.297 1.00 88.75 84 ARG A C 1
ATOM 670 O O . ARG A 1 84 ? 1.217 -4.121 4.540 1.00 88.75 84 ARG A O 1
ATOM 677 N N . ILE A 1 85 ? 3.292 -4.893 4.916 1.00 90.44 85 ILE A N 1
ATOM 678 C CA . ILE A 1 85 ? 3.466 -5.456 3.578 1.00 90.44 85 ILE A CA 1
ATOM 679 C C . ILE A 1 85 ? 3.018 -6.911 3.604 1.00 90.44 85 ILE A C 1
ATOM 681 O O . ILE A 1 85 ? 3.534 -7.699 4.402 1.00 90.44 85 ILE A O 1
ATOM 685 N N . VAL A 1 86 ? 2.065 -7.267 2.747 1.00 90.75 86 VAL A N 1
ATOM 686 C CA . VAL A 1 86 ? 1.533 -8.631 2.662 1.00 90.75 86 VAL A CA 1
ATOM 687 C C . VAL A 1 86 ? 1.723 -9.218 1.281 1.00 90.75 86 VAL A C 1
ATOM 689 O O . VAL A 1 86 ? 1.684 -8.508 0.278 1.00 90.75 86 VAL A O 1
ATOM 692 N N . GLN A 1 87 ? 1.937 -10.529 1.239 1.00 90.50 87 GLN A N 1
ATOM 693 C CA . GLN A 1 87 ? 2.010 -11.259 -0.013 1.00 90.50 87 GLN A CA 1
ATOM 694 C C . GLN A 1 87 ? 0.592 -11.502 -0.537 1.00 90.50 87 GLN A C 1
ATOM 696 O O . GLN A 1 87 ? -0.256 -12.022 0.187 1.00 90.50 87 GLN A O 1
ATOM 701 N N . HIS A 1 88 ? 0.352 -11.145 -1.794 1.00 85.44 88 HIS A N 1
ATOM 702 C CA . HIS A 1 88 ? -0.878 -11.450 -2.510 1.00 85.44 88 HIS A CA 1
ATOM 703 C C . HIS A 1 88 ? -0.578 -12.477 -3.599 1.00 85.44 88 HIS A C 1
ATOM 705 O O . HIS A 1 88 ? 0.424 -12.365 -4.305 1.00 85.44 88 HIS A O 1
ATOM 711 N N . ARG A 1 89 ? -1.425 -13.499 -3.692 1.00 79.88 89 ARG A N 1
ATOM 712 C CA . ARG A 1 89 ? -1.423 -14.513 -4.747 1.00 79.88 89 ARG A CA 1
ATOM 713 C C . ARG A 1 89 ? -2.875 -14.651 -5.195 1.00 79.88 89 ARG A C 1
ATOM 715 O O . ARG A 1 89 ? -3.732 -14.796 -4.319 1.00 79.88 89 ARG A O 1
ATOM 722 N N . LEU A 1 90 ? -3.122 -14.502 -6.495 1.00 63.59 90 LEU A N 1
ATOM 723 C CA . LEU A 1 90 ? -4.435 -14.730 -7.106 1.00 63.59 90 LEU A CA 1
ATOM 724 C C . LEU A 1 90 ? -4.779 -16.223 -7.141 1.00 63.59 90 LEU A C 1
ATOM 726 O O . LEU A 1 90 ? -3.837 -17.043 -7.242 1.00 63.59 90 LEU A O 1
#

Radius of gyration: 16.16 Å; Cα contacts (8 Å, |Δi|>4): 131; chains: 1; bounding box: 36×25×55 Å

Secondary structure (DSSP, 8-state):
-----THHHHHHHHHSHHHH--SEEEEEEE---TTTTTT--S--EEETTTTEEE-TTTS--BSSHHHHHHHHHHTT--TTTTEEEEEEE-